Protein AF-A0A2D9HTX8-F1 (afdb_monomer_lite)

Radius of gyration: 13.73 Å; chains: 1; bounding box: 31×33×29 Å

pLDDT: mean 89.79, std 11.5, range [51.12, 98.06]

Structure (mmCIF, N/CA/C/O backbone):
data_AF-A0A2D9HTX8-F1
#
_entry.id   AF-A0A2D9HTX8-F1
#
loop_
_atom_site.group_PDB
_atom_site.id
_atom_site.type_symbol
_atom_site.label_atom_id
_atom_site.label_alt_id
_atom_site.label_comp_id
_atom_site.label_asym_id
_atom_site.label_entity_id
_atom_site.label_seq_id
_atom_site.pdbx_PDB_ins_code
_atom_site.Cartn_x
_atom_site.Cartn_y
_atom_site.Cartn_z
_atom_site.occupancy
_atom_site.B_iso_or_equiv
_atom_site.auth_seq_id
_atom_site.auth_comp_id
_atom_site.auth_asym_id
_atom_site.auth_atom_id
_atom_site.pdbx_PDB_model_num
ATOM 1 N N . LYS A 1 1 ? 17.570 10.902 -8.288 1.00 51.12 1 LYS A N 1
ATOM 2 C CA . LYS A 1 1 ? 16.259 10.261 -8.002 1.00 51.12 1 LYS A CA 1
ATOM 3 C C . LYS A 1 1 ? 15.304 11.359 -7.559 1.00 51.12 1 LYS A C 1
ATOM 5 O O . LYS A 1 1 ? 15.384 11.784 -6.417 1.00 51.12 1 LYS A O 1
ATOM 10 N N . HIS A 1 2 ? 14.517 11.879 -8.496 1.00 56.28 2 HIS A N 1
ATOM 11 C CA . HIS A 1 2 ? 13.659 13.044 -8.298 1.00 56.28 2 HIS A CA 1
ATOM 12 C C . HIS A 1 2 ? 12.401 12.598 -7.553 1.00 56.28 2 HIS A C 1
ATOM 14 O O . HIS A 1 2 ? 11.717 11.668 -7.977 1.00 56.28 2 HIS A O 1
ATOM 20 N N . TRP A 1 3 ? 12.165 13.177 -6.388 1.00 63.56 3 TR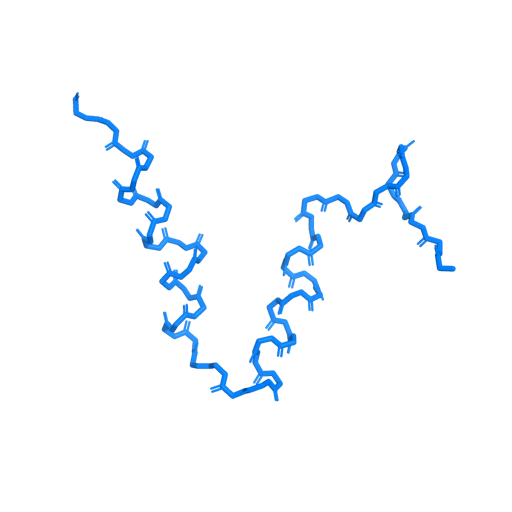P A N 1
ATOM 21 C CA . TRP A 1 3 ? 10.960 12.975 -5.598 1.00 63.56 3 TRP A CA 1
ATOM 22 C C . TRP A 1 3 ? 9.906 13.955 -6.116 1.00 63.56 3 TRP A C 1
ATOM 24 O O . TRP A 1 3 ? 10.160 15.149 -6.186 1.00 63.56 3 TRP A O 1
ATOM 34 N N . ALA A 1 4 ? 8.761 13.449 -6.570 1.00 70.12 4 ALA A N 1
ATOM 35 C CA . ALA A 1 4 ? 7.781 14.243 -7.316 1.00 70.12 4 ALA A CA 1
ATOM 36 C C . ALA A 1 4 ? 6.719 14.917 -6.429 1.00 70.12 4 ALA A C 1
ATOM 38 O O . ALA A 1 4 ? 5.783 15.520 -6.947 1.00 70.12 4 ALA A O 1
ATOM 39 N N . THR A 1 5 ? 6.822 14.817 -5.099 1.00 78.31 5 THR A N 1
ATOM 40 C CA . THR A 1 5 ? 5.878 15.504 -4.210 1.00 78.31 5 THR A CA 1
ATOM 41 C C . THR A 1 5 ? 6.393 16.864 -3.770 1.00 78.31 5 THR A C 1
ATOM 43 O O . THR A 1 5 ? 7.600 17.095 -3.710 1.00 78.31 5 THR A O 1
ATOM 46 N N . LYS A 1 6 ? 5.445 17.742 -3.408 1.00 78.31 6 LYS A N 1
ATOM 47 C CA . LYS A 1 6 ? 5.633 19.158 -3.046 1.00 78.31 6 LYS A CA 1
ATOM 48 C C . LYS A 1 6 ? 6.814 19.453 -2.099 1.00 78.31 6 LYS A C 1
ATOM 50 O O . LYS A 1 6 ? 7.292 20.579 -2.093 1.00 78.31 6 LYS A O 1
ATOM 55 N N . TYR A 1 7 ? 7.286 18.476 -1.317 1.00 82.06 7 TYR A N 1
ATOM 56 C CA . TYR A 1 7 ? 8.244 18.688 -0.224 1.00 82.06 7 TYR A CA 1
ATOM 57 C C . TYR A 1 7 ? 9.380 17.661 -0.092 1.00 82.06 7 TYR A C 1
ATOM 59 O O . TYR A 1 7 ? 9.837 17.444 1.024 1.00 82.06 7 TYR A O 1
ATOM 67 N N . GLY A 1 8 ? 9.841 16.967 -1.135 1.00 75.44 8 GLY A N 1
ATOM 68 C CA . GLY A 1 8 ? 10.977 16.034 -0.919 1.00 75.44 8 GLY A CA 1
ATOM 69 C C . GLY A 1 8 ? 10.663 14.558 -1.031 1.00 75.44 8 GLY A C 1
ATOM 70 O O . GLY A 1 8 ? 11.560 13.717 -1.024 1.00 75.44 8 GLY A O 1
ATOM 71 N N . GLY A 1 9 ? 9.377 14.224 -1.016 1.00 81.81 9 GLY A N 1
ATOM 72 C CA . GLY A 1 9 ? 8.922 12.899 -0.636 1.00 81.81 9 GLY A CA 1
ATOM 73 C C . GLY A 1 9 ? 8.473 12.036 -1.803 1.00 81.81 9 GLY A C 1
ATOM 74 O O . GLY A 1 9 ? 8.310 12.469 -2.941 1.00 81.81 9 GLY A O 1
ATOM 75 N N . LYS A 1 10 ? 8.204 10.771 -1.488 1.00 81.88 10 LYS A N 1
ATOM 76 C CA . LYS A 1 10 ? 7.506 9.869 -2.412 1.00 81.88 10 LYS A CA 1
ATOM 77 C C . LYS A 1 10 ? 5.976 9.983 -2.306 1.00 81.88 10 LYS A C 1
ATOM 79 O O . LYS A 1 10 ? 5.277 9.463 -3.162 1.00 81.88 10 LYS A O 1
ATOM 84 N N . GLY A 1 11 ? 5.467 10.653 -1.267 1.00 85.00 11 GLY A N 1
ATOM 85 C CA . GLY A 1 11 ? 4.031 10.777 -0.995 1.00 85.00 11 GLY A CA 1
ATOM 86 C C . GLY A 1 11 ? 3.377 9.481 -0.521 1.00 85.00 11 GLY A C 1
ATOM 87 O O . GLY A 1 11 ? 4.022 8.434 -0.441 1.00 85.00 11 GLY A O 1
ATOM 88 N N . TYR A 1 12 ? 2.078 9.556 -0.225 1.00 87.00 12 TYR A N 1
ATOM 89 C CA . TYR A 1 12 ? 1.285 8.407 0.225 1.00 87.00 12 TYR A CA 1
ATOM 90 C C . TYR A 1 12 ? 1.160 7.314 -0.844 1.00 87.00 12 TYR A C 1
ATOM 92 O O . TYR A 1 12 ? 1.164 6.127 -0.520 1.00 87.00 12 TYR A O 1
ATOM 100 N N . ALA A 1 13 ? 1.155 7.696 -2.124 1.00 89.69 13 ALA A N 1
ATOM 101 C CA . ALA A 1 13 ? 1.069 6.759 -3.242 1.00 89.69 13 ALA A CA 1
ATOM 102 C C . ALA A 1 13 ? 2.269 5.798 -3.327 1.00 89.69 13 ALA A C 1
ATOM 104 O O . ALA A 1 13 ? 2.158 4.723 -3.913 1.00 89.69 13 ALA A O 1
ATOM 105 N N . HIS A 1 14 ? 3.402 6.117 -2.683 1.00 91.88 14 HIS A N 1
ATOM 106 C CA . HIS A 1 14 ? 4.610 5.296 -2.754 1.00 91.88 14 HIS A CA 1
ATOM 107 C C . HIS A 1 14 ? 4.390 3.833 -2.369 1.00 91.88 14 HIS A C 1
ATOM 109 O O . HIS A 1 14 ? 4.983 2.939 -2.977 1.00 91.88 14 HIS A O 1
ATOM 115 N N . ILE A 1 15 ? 3.572 3.592 -1.343 1.00 93.38 15 ILE A N 1
ATOM 116 C CA . ILE A 1 15 ? 3.302 2.241 -0.851 1.00 93.38 15 ILE A CA 1
ATOM 117 C C . ILE A 1 15 ? 2.632 1.426 -1.961 1.00 93.38 15 ILE A C 1
ATOM 119 O O . ILE A 1 15 ? 3.114 0.347 -2.308 1.00 93.38 15 ILE A O 1
ATOM 123 N N . LEU A 1 16 ? 1.598 1.982 -2.587 1.00 94.31 16 LEU A N 1
ATOM 124 C CA . LEU A 1 16 ? 0.837 1.308 -3.636 1.00 94.31 16 LEU A CA 1
ATOM 125 C C . LEU A 1 16 ? 1.634 1.184 -4.941 1.00 94.31 16 LEU A C 1
ATOM 127 O O . LEU A 1 16 ? 1.672 0.117 -5.541 1.00 94.31 16 LEU A O 1
ATOM 131 N N . GLU A 1 17 ? 2.328 2.241 -5.357 1.00 93.38 17 GLU A N 1
ATOM 132 C CA . GLU A 1 17 ? 3.008 2.286 -6.658 1.00 93.38 17 GLU A CA 1
ATOM 133 C C . GLU A 1 17 ? 4.350 1.549 -6.677 1.00 93.38 17 GLU A C 1
ATOM 135 O O . GLU A 1 17 ? 4.809 1.111 -7.727 1.00 93.38 17 GLU A O 1
ATOM 140 N N . ASN A 1 18 ? 5.029 1.438 -5.532 1.00 93.94 18 ASN A N 1
ATOM 141 C CA . ASN A 1 18 ? 6.397 0.917 -5.491 1.00 93.94 18 ASN A CA 1
ATOM 142 C C . ASN A 1 18 ? 6.560 -0.267 -4.545 1.00 93.94 18 ASN A C 1
ATOM 144 O O . ASN A 1 18 ? 7.309 -1.192 -4.863 1.00 93.94 18 ASN A O 1
ATOM 148 N N . ILE A 1 19 ? 5.924 -0.238 -3.372 1.00 96.06 19 ILE A N 1
ATOM 149 C CA . ILE A 1 19 ? 6.117 -1.283 -2.362 1.00 96.06 19 ILE A CA 1
ATOM 150 C C . ILE A 1 19 ? 5.280 -2.515 -2.704 1.00 96.06 19 ILE A C 1
ATOM 152 O O . ILE A 1 19 ? 5.843 -3.607 -2.754 1.00 96.06 19 ILE A O 1
ATOM 156 N N . VAL A 1 20 ? 4.001 -2.353 -3.058 1.00 96.94 20 VAL A N 1
ATOM 157 C CA . VAL A 1 20 ? 3.130 -3.476 -3.454 1.00 96.94 20 VAL A CA 1
ATOM 158 C C . VAL A 1 20 ? 3.699 -4.268 -4.644 1.00 96.94 20 VAL A C 1
ATOM 160 O O . VAL A 1 20 ? 3.834 -5.489 -4.521 1.00 96.94 20 VAL A O 1
ATOM 163 N N . PRO A 1 21 ? 4.152 -3.647 -5.757 1.00 97.31 21 PRO A N 1
ATOM 164 C CA . PRO A 1 21 ? 4.787 -4.393 -6.846 1.00 97.31 21 PRO A CA 1
ATOM 165 C C . PRO A 1 21 ? 6.054 -5.142 -6.418 1.00 97.31 21 PRO A C 1
ATOM 167 O O . PRO A 1 21 ? 6.310 -6.249 -6.888 1.00 97.31 21 PRO A O 1
ATOM 170 N N . ARG A 1 22 ? 6.847 -4.576 -5.497 1.00 97.75 22 ARG A N 1
ATOM 171 C CA . ARG A 1 22 ? 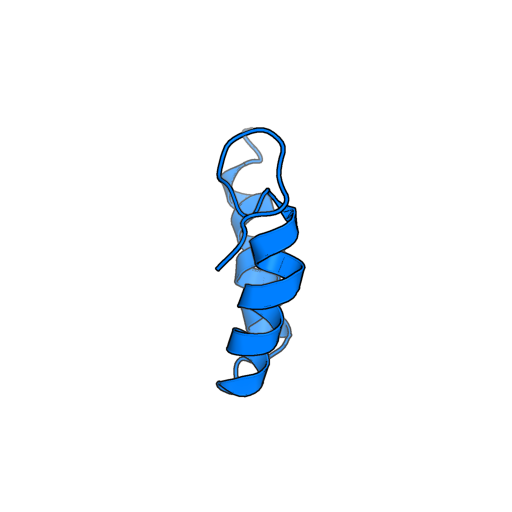8.041 -5.248 -4.958 1.00 97.75 22 ARG A CA 1
ATOM 172 C C . ARG A 1 22 ? 7.685 -6.439 -4.079 1.00 97.75 22 ARG A C 1
ATOM 174 O O . ARG A 1 22 ? 8.393 -7.437 -4.145 1.00 97.75 22 ARG A O 1
ATOM 181 N N . MET A 1 23 ? 6.624 -6.345 -3.279 1.00 98.00 23 MET A N 1
ATOM 182 C CA . MET A 1 23 ? 6.125 -7.466 -2.478 1.00 98.00 23 MET A CA 1
ATOM 183 C C . MET A 1 23 ? 5.673 -8.609 -3.387 1.00 98.00 23 MET A C 1
ATOM 185 O O . MET A 1 23 ? 6.139 -9.733 -3.222 1.00 98.00 23 MET A O 1
ATOM 189 N N . ARG A 1 24 ? 4.884 -8.306 -4.427 1.00 97.50 24 ARG A N 1
ATOM 190 C CA . ARG A 1 24 ? 4.483 -9.297 -5.440 1.00 97.50 24 ARG A CA 1
ATOM 191 C C . ARG A 1 24 ? 5.690 -9.940 -6.122 1.00 97.50 24 ARG A C 1
ATOM 193 O O . ARG A 1 24 ? 5.784 -11.160 -6.175 1.00 97.50 24 ARG A O 1
ATOM 200 N N . LYS A 1 25 ? 6.671 -9.139 -6.559 1.00 98.00 25 LYS A N 1
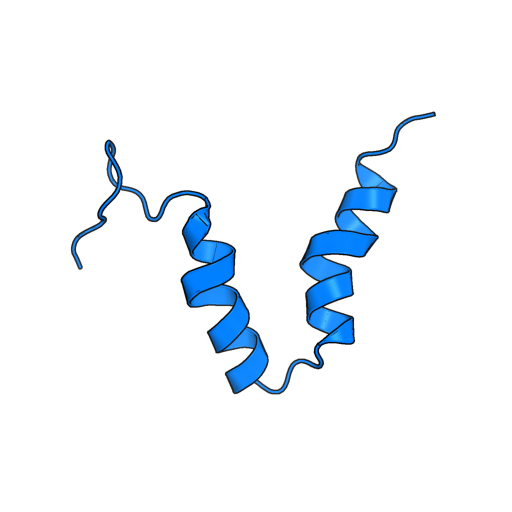ATOM 201 C CA . LYS A 1 25 ? 7.916 -9.645 -7.172 1.00 98.00 25 LYS A CA 1
ATOM 202 C C . LYS A 1 25 ? 8.720 -10.557 -6.234 1.00 98.00 25 LYS A C 1
ATOM 204 O O . LYS A 1 25 ? 9.464 -11.408 -6.703 1.00 98.00 25 LYS A O 1
ATOM 209 N N . ARG A 1 26 ? 8.590 -10.371 -4.920 1.00 97.62 26 ARG A N 1
ATOM 210 C CA . ARG A 1 26 ? 9.235 -11.196 -3.888 1.00 97.62 26 ARG A CA 1
ATOM 211 C C . ARG A 1 26 ? 8.419 -12.436 -3.499 1.00 97.62 26 ARG A C 1
ATOM 213 O O . ARG A 1 26 ? 8.839 -13.144 -2.595 1.00 97.62 26 ARG A O 1
ATOM 220 N N . GLY A 1 27 ? 7.286 -12.696 -4.153 1.00 98.00 27 GLY A N 1
ATOM 221 C CA . GLY A 1 27 ? 6.467 -13.887 -3.915 1.00 98.00 27 GLY A CA 1
ATOM 222 C C . GLY A 1 27 ? 5.457 -13.754 -2.774 1.00 98.00 27 GLY A C 1
ATOM 223 O O . GLY A 1 27 ? 4.953 -14.762 -2.294 1.00 98.00 27 GLY A O 1
ATOM 224 N N . PHE A 1 28 ? 5.144 -12.535 -2.323 1.00 98.06 28 PHE A N 1
ATOM 225 C CA . PHE A 1 28 ? 4.057 -12.342 -1.362 1.00 98.06 28 PHE A CA 1
ATOM 226 C C . PHE A 1 28 ? 2.719 -12.672 -2.034 1.00 98.06 28 PHE A C 1
ATOM 228 O O . PHE A 1 28 ? 2.445 -12.181 -3.132 1.00 98.06 28 PHE A O 1
ATOM 235 N N . SER A 1 29 ? 1.878 -13.464 -1.362 1.00 97.94 29 SER A N 1
ATOM 236 C CA . SER A 1 29 ? 0.495 -13.686 -1.789 1.00 97.94 29 SER A CA 1
ATOM 237 C C . SER A 1 29 ? -0.312 -12.387 -1.695 1.00 97.94 29 SER A C 1
ATOM 239 O O . SER A 1 29 ? 0.007 -11.498 -0.899 1.00 97.94 29 SER A O 1
ATOM 241 N N . ASN A 1 30 ? -1.378 -12.281 -2.493 1.00 96.94 30 ASN A N 1
ATOM 242 C CA . ASN A 1 30 ? -2.299 -11.146 -2.388 1.00 96.94 30 ASN A CA 1
ATOM 243 C C . ASN A 1 30 ? -2.940 -11.086 -0.996 1.00 96.94 30 ASN A C 1
ATOM 245 O O . ASN A 1 30 ? -2.974 -10.016 -0.410 1.00 96.94 30 ASN A O 1
ATOM 249 N N . GLU A 1 31 ? -3.295 -12.234 -0.416 1.00 98.00 31 GLU A N 1
ATOM 250 C CA . GLU A 1 31 ? -3.814 -12.315 0.954 1.00 98.00 31 GLU A CA 1
ATOM 251 C C . GLU A 1 31 ? -2.855 -11.695 1.983 1.00 98.00 31 GLU A C 1
ATOM 253 O O . GLU A 1 31 ? -3.272 -10.924 2.843 1.00 98.00 31 GLU A 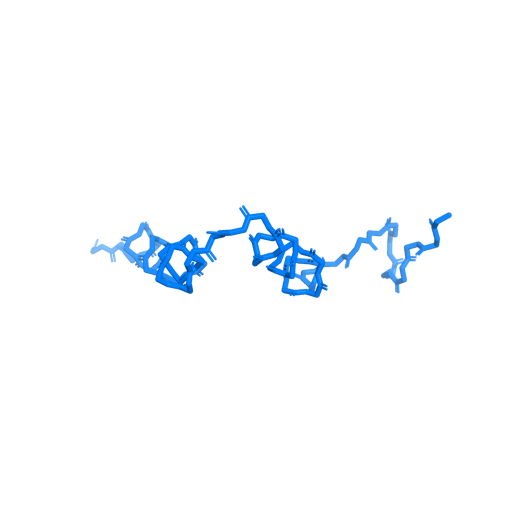O 1
ATOM 258 N N . ASN A 1 32 ? -1.547 -11.952 1.874 1.00 98.06 32 ASN A N 1
ATOM 259 C CA . ASN A 1 32 ? -0.565 -11.345 2.775 1.00 98.06 32 ASN A CA 1
ATOM 260 C C . ASN A 1 32 ? -0.466 -9.827 2.586 1.00 98.06 32 ASN A C 1
ATOM 262 O O . ASN A 1 32 ? -0.296 -9.092 3.559 1.00 98.06 32 ASN A O 1
ATOM 266 N N . ILE A 1 33 ? -0.558 -9.349 1.343 1.00 98.00 33 ILE A N 1
ATOM 267 C CA . ILE A 1 33 ? -0.555 -7.914 1.037 1.00 98.00 33 ILE A CA 1
ATOM 268 C C . ILE A 1 33 ? -1.810 -7.249 1.618 1.00 98.00 33 ILE A C 1
ATOM 270 O O . ILE A 1 33 ? -1.695 -6.210 2.270 1.00 98.00 33 ILE A O 1
ATOM 274 N N . ASP A 1 34 ? -2.974 -7.871 1.448 1.00 98.00 34 ASP A N 1
ATOM 275 C CA . ASP A 1 34 ? -4.257 -7.373 1.945 1.00 98.00 34 ASP A CA 1
ATOM 276 C C . ASP A 1 34 ? -4.296 -7.378 3.474 1.00 98.00 34 ASP A C 1
ATOM 278 O O . ASP A 1 34 ? -4.712 -6.400 4.092 1.00 98.00 34 ASP A O 1
ATOM 282 N N . ASN A 1 35 ? -3.746 -8.410 4.114 1.00 98.00 35 ASN A N 1
ATOM 283 C CA . ASN A 1 35 ? -3.604 -8.435 5.564 1.00 98.00 35 ASN A CA 1
ATOM 284 C C . ASN A 1 35 ? -2.756 -7.263 6.077 1.00 98.00 35 ASN A C 1
ATOM 286 O O . ASN A 1 35 ? -3.103 -6.639 7.078 1.00 98.00 35 ASN A O 1
ATOM 290 N N . ILE A 1 36 ? -1.658 -6.927 5.392 1.00 97.19 36 ILE A N 1
ATOM 291 C CA . ILE A 1 36 ? -0.779 -5.812 5.774 1.00 97.19 36 ILE A CA 1
ATOM 292 C C . ILE A 1 36 ? -1.453 -4.452 5.554 1.00 97.19 36 ILE A C 1
ATOM 294 O O . ILE A 1 36 ? -1.316 -3.568 6.400 1.00 97.19 36 ILE A O 1
ATOM 298 N N . LEU A 1 37 ? -2.145 -4.266 4.428 1.00 97.00 37 LEU A N 1
ATOM 299 C CA . LEU A 1 37 ? -2.647 -2.953 4.006 1.00 97.00 37 LEU A CA 1
ATOM 300 C C . LEU A 1 37 ? -4.095 -2.666 4.415 1.00 97.00 37 LEU A C 1
ATOM 302 O O . LEU A 1 37 ? -4.467 -1.497 4.488 1.00 97.00 37 LEU A O 1
ATOM 306 N N . ILE A 1 38 ? -4.899 -3.697 4.669 1.00 96.38 38 ILE A N 1
ATOM 307 C CA . ILE A 1 38 ? -6.348 -3.586 4.861 1.00 96.38 38 ILE A CA 1
ATOM 308 C C . ILE A 1 38 ? -6.747 -4.179 6.210 1.00 96.38 38 ILE A C 1
ATOM 310 O O . ILE A 1 38 ? -7.152 -3.436 7.105 1.00 96.38 38 ILE A O 1
ATOM 314 N N . GLU A 1 39 ? -6.598 -5.494 6.393 1.00 97.88 39 GLU A N 1
ATOM 315 C CA . GLU A 1 39 ? -7.217 -6.179 7.538 1.00 97.88 39 GLU A CA 1
ATOM 316 C C . GLU A 1 39 ? -6.553 -5.824 8.873 1.00 97.88 39 GLU A C 1
ATOM 318 O O . GLU A 1 39 ? -7.241 -5.535 9.857 1.00 97.88 39 GLU A O 1
ATOM 323 N N . ASN A 1 40 ? -5.217 -5.769 8.924 1.00 96.56 40 ASN A N 1
ATOM 324 C CA . ASN A 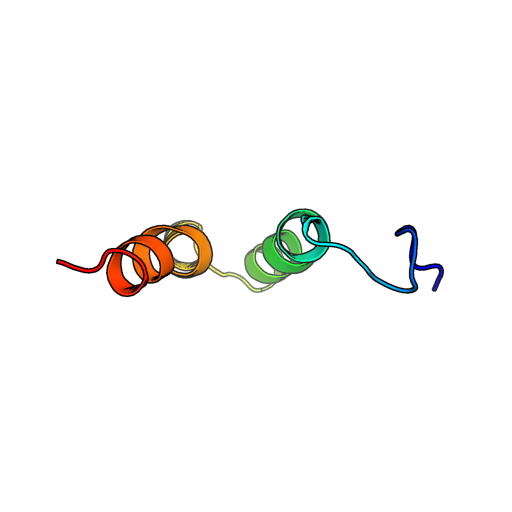1 40 ? -4.518 -5.386 10.150 1.00 96.56 40 ASN A CA 1
ATOM 325 C C . ASN A 1 40 ? -4.801 -3.922 10.544 1.00 96.56 40 ASN A C 1
ATOM 327 O O . ASN A 1 40 ? -5.186 -3.708 11.699 1.00 96.56 40 ASN A O 1
ATOM 331 N N . PRO A 1 41 ? -4.678 -2.920 9.642 1.00 95.50 41 PRO A N 1
ATOM 332 C CA . PRO A 1 41 ? -5.057 -1.541 9.948 1.00 95.50 41 PRO A CA 1
ATOM 333 C C . PRO A 1 41 ? -6.520 -1.388 10.371 1.00 95.50 41 PRO A C 1
ATOM 335 O O . PRO A 1 41 ? -6.801 -0.719 11.362 1.00 95.50 41 PRO A O 1
ATOM 338 N N . LYS A 1 42 ? -7.452 -2.055 9.682 1.00 95.31 42 LYS A N 1
ATOM 339 C CA . LYS A 1 42 ? -8.878 -2.048 10.034 1.00 95.31 42 LYS A CA 1
ATOM 340 C C . LYS A 1 42 ? -9.109 -2.514 11.471 1.00 95.31 42 LYS A C 1
ATOM 342 O O . LYS A 1 42 ? -9.863 -1.878 12.205 1.00 95.31 42 LYS A O 1
ATOM 347 N N . ARG A 1 43 ? -8.438 -3.592 11.894 1.00 94.62 43 ARG A N 1
ATOM 348 C CA . ARG A 1 43 ? -8.562 -4.131 13.257 1.00 94.62 43 ARG A CA 1
ATOM 349 C C . ARG A 1 43 ? -7.964 -3.207 14.318 1.00 94.62 43 ARG A C 1
ATOM 351 O O . ARG A 1 43 ? -8.578 -3.041 15.363 1.00 94.62 43 ARG A O 1
ATOM 358 N N . ILE A 1 44 ? -6.775 -2.648 14.083 1.00 95.38 44 ILE A N 1
ATOM 359 C CA . ILE A 1 44 ? -6.061 -1.862 15.109 1.00 95.38 44 ILE A CA 1
ATOM 360 C C . ILE A 1 44 ? -6.580 -0.425 15.242 1.00 95.38 44 ILE A C 1
ATOM 362 O O . ILE A 1 44 ? -6.481 0.154 16.317 1.00 95.38 44 ILE A O 1
ATOM 366 N N . LEU A 1 45 ? -7.124 0.152 14.166 1.00 94.31 45 LEU A N 1
ATOM 367 C CA . LEU A 1 45 ? -7.592 1.544 14.149 1.00 94.31 45 LEU A CA 1
ATOM 368 C C . LEU A 1 45 ? -9.082 1.693 14.479 1.00 94.31 45 LEU A C 1
ATOM 370 O O . LEU A 1 45 ? -9.565 2.816 14.606 1.00 94.31 45 LEU A O 1
ATOM 374 N N . THR A 1 46 ? -9.811 0.586 14.625 1.00 90.50 46 THR A N 1
ATOM 375 C CA . THR A 1 46 ? -11.188 0.615 15.127 1.00 90.50 46 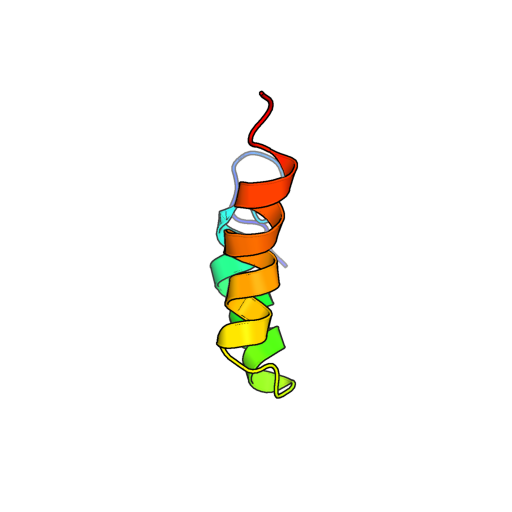THR A CA 1
ATOM 376 C C . THR A 1 46 ? -11.159 0.512 16.649 1.00 90.50 46 THR A C 1
ATOM 378 O O . THR A 1 46 ? -10.987 -0.574 17.202 1.00 90.50 46 THR A O 1
ATOM 381 N N . PHE A 1 47 ? -11.321 1.644 17.329 1.00 81.31 47 PHE A N 1
ATOM 382 C CA . PHE A 1 47 ? -11.505 1.691 18.780 1.00 81.31 47 PHE A CA 1
ATOM 383 C C . PHE A 1 47 ? -12.986 1.465 19.118 1.00 81.31 47 PHE A C 1
ATOM 385 O O . PHE A 1 47 ? -13.860 1.927 18.383 1.00 81.31 47 PHE A O 1
ATOM 392 N N . LYS A 1 48 ? -13.258 0.715 20.192 1.00 70.56 48 LYS A N 1
ATOM 393 C CA . LYS A 1 48 ? -14.605 0.582 20.765 1.00 70.56 48 LYS A CA 1
ATOM 394 C C . LYS A 1 48 ? -14.873 1.704 21.753 1.00 70.56 48 LYS A C 1
ATOM 396 O O . LYS A 1 48 ? -13.908 2.079 22.455 1.00 70.56 48 LYS A O 1
#

Foldseek 3Di:
DDQPDPPRHVPPCCCVPPVVVVCVVVPNDPVNVCCVPPVVCVVVVDDD

Sequence (48 aa):
KHWATKYGGKGYAHILENIVPRMRKRGFSNENIDNILIENPKRILTFK

Secondary structure (DSSP, 8-state):
----STTSS--THHIIIIIHHHHHHTT--HHHHHIIIIIHHHHHH---